Protein AF-L5P0F3-F1 (afdb_monomer_lite)

Sequence (106 aa):
TLGLENGAGSAIRDLLGDRLAAEAVVEGAATTNFLTTDEGRAAIRAAVDRLVDAGCDVVAPSCTGISSSGAIPDARADAPIPIVDPVVAMGAVATTAVAPPRPPRQ

pLDDT: mean 88.89, std 9.43, range [48.69, 97.69]

Secondary structure (DSSP, 8-state):
--S-TTSS-HHHHHHHGGG-------TT-SSGGGGGSHHHHHHHHHHHHHHHHTT-S-B--S-HHHHHTTHHHHHHHH-SS-B--HHHHHHHHHHHHHPPPPPPP-

Structure (mmCIF, N/CA/C/O backbone):
data_AF-L5P0F3-F1
#
_entry.id   AF-L5P0F3-F1
#
loop_
_atom_site.group_PDB
_atom_site.id
_atom_site.type_symbol
_atom_site.label_atom_id
_atom_site.label_alt_id
_atom_site.label_comp_id
_atom_site.label_asym_id
_atom_site.label_entity_id
_atom_site.label_seq_id
_atom_site.pdbx_PDB_ins_code
_atom_site.Cartn_x
_atom_site.Cartn_y
_atom_site.Cartn_z
_atom_site.occupancy
_atom_site.B_iso_or_equiv
_atom_site.auth_seq_id
_atom_site.auth_comp_id
_atom_site.auth_asym_id
_atom_site.auth_atom_id
_atom_site.pdbx_PDB_model_num
ATOM 1 N N . THR A 1 1 ? -3.545 13.595 -13.677 1.00 48.69 1 THR A N 1
ATOM 2 C CA . THR A 1 1 ? -3.757 12.575 -12.632 1.00 48.69 1 THR A CA 1
ATOM 3 C C . THR A 1 1 ? -2.909 11.364 -12.961 1.00 48.69 1 THR A C 1
ATOM 5 O O . THR A 1 1 ? -2.574 11.195 -14.128 1.00 48.69 1 THR A O 1
ATOM 8 N N . LEU A 1 2 ? -2.497 10.571 -11.969 1.00 57.16 2 LEU A N 1
ATOM 9 C CA . LEU A 1 2 ? -1.568 9.442 -12.155 1.00 57.16 2 LEU A CA 1
ATOM 10 C C . LEU A 1 2 ? -2.241 8.144 -12.656 1.00 57.16 2 LEU A C 1
ATOM 12 O O . LEU A 1 2 ? -1.578 7.113 -12.705 1.00 57.16 2 LEU A O 1
ATOM 16 N N . GLY A 1 3 ? -3.524 8.174 -13.040 1.00 58.75 3 GLY A N 1
ATOM 17 C CA . GLY A 1 3 ? -4.238 7.013 -13.587 1.00 58.75 3 GLY A CA 1
ATOM 18 C C . GLY A 1 3 ? -4.670 5.992 -12.530 1.00 58.75 3 GLY A C 1
ATOM 19 O O . GLY A 1 3 ? -4.909 4.835 -12.859 1.00 58.75 3 GLY A O 1
ATOM 20 N N . LEU A 1 4 ? -4.740 6.411 -11.266 1.00 65.38 4 LEU A N 1
ATOM 21 C CA . LEU A 1 4 ? -5.072 5.587 -10.094 1.00 65.38 4 LEU A CA 1
ATOM 22 C C . LEU A 1 4 ? -6.247 6.161 -9.294 1.00 65.38 4 LEU A C 1
ATOM 24 O O . LEU A 1 4 ? -6.578 5.676 -8.217 1.00 65.38 4 LEU A O 1
ATOM 28 N N . GLU A 1 5 ? -6.900 7.188 -9.832 1.00 69.69 5 GLU A N 1
ATOM 29 C CA . GLU A 1 5 ? -8.110 7.789 -9.271 1.00 69.69 5 GLU A CA 1
ATOM 30 C C . GLU A 1 5 ? -9.289 6.806 -9.175 1.00 69.69 5 GLU A C 1
ATOM 32 O O . GLU A 1 5 ? -10.202 7.028 -8.389 1.00 69.69 5 GLU A O 1
ATOM 37 N N . ASN A 1 6 ? -9.249 5.702 -9.929 1.00 75.50 6 ASN A N 1
ATOM 38 C CA . ASN A 1 6 ? -10.310 4.694 -9.992 1.00 75.50 6 ASN A CA 1
ATOM 39 C C . ASN A 1 6 ? -9.936 3.386 -9.265 1.00 75.50 6 ASN A C 1
ATOM 41 O O . ASN A 1 6 ? -10.442 2.318 -9.610 1.00 75.50 6 ASN A O 1
ATOM 45 N N . GLY A 1 7 ? -9.017 3.438 -8.296 1.00 79.38 7 GLY A N 1
ATOM 46 C CA . GLY A 1 7 ? -8.573 2.265 -7.535 1.00 79.38 7 GLY A CA 1
ATOM 47 C C . GLY A 1 7 ? -7.368 1.554 -8.155 1.00 79.38 7 GLY A C 1
ATOM 48 O O . GLY A 1 7 ? -6.508 2.181 -8.779 1.00 79.38 7 GLY A O 1
ATOM 49 N N . ALA A 1 8 ? -7.256 0.241 -7.950 1.00 79.50 8 ALA A N 1
ATOM 50 C CA . ALA A 1 8 ? -6.107 -0.519 -8.419 1.00 79.50 8 ALA A CA 1
ATOM 51 C C . ALA A 1 8 ? -6.088 -0.623 -9.953 1.00 79.50 8 ALA A C 1
ATOM 53 O O . ALA A 1 8 ? -7.128 -0.731 -10.611 1.00 79.50 8 ALA A O 1
ATOM 54 N N . GLY A 1 9 ? -4.883 -0.619 -10.532 1.00 78.62 9 GLY A N 1
ATOM 55 C CA . GLY A 1 9 ? -4.696 -0.880 -11.960 1.00 78.62 9 GLY A CA 1
ATOM 56 C C . GLY A 1 9 ? -5.127 -2.302 -12.340 1.00 78.62 9 GLY A C 1
ATOM 57 O O . GLY A 1 9 ? -5.114 -3.204 -11.499 1.00 78.62 9 GLY A O 1
ATOM 58 N N . SER A 1 10 ? -5.471 -2.517 -13.615 1.00 83.31 10 SER A N 1
ATOM 59 C CA . SER A 1 10 ? -5.993 -3.805 -14.110 1.00 83.31 10 SER A CA 1
ATOM 60 C C . SER A 1 10 ? -5.098 -4.994 -13.758 1.00 83.31 10 SER A C 1
ATOM 62 O O . SER A 1 10 ? -5.604 -6.003 -13.297 1.00 83.31 10 SER A O 1
ATOM 64 N N . ALA A 1 11 ? -3.773 -4.845 -13.834 1.00 86.38 11 ALA A N 1
ATOM 65 C CA . ALA A 1 11 ? -2.836 -5.914 -13.487 1.00 86.38 11 ALA A CA 1
ATOM 66 C C . ALA A 1 11 ? -2.996 -6.441 -12.046 1.00 86.38 11 ALA A C 1
ATOM 68 O O . ALA A 1 11 ? -2.857 -7.638 -11.817 1.00 86.38 11 ALA A O 1
ATOM 69 N N . ILE A 1 12 ? -3.295 -5.568 -11.074 1.00 88.44 12 ILE A N 1
ATOM 70 C CA . ILE A 1 12 ? -3.523 -5.981 -9.679 1.00 88.44 12 ILE A CA 1
ATOM 71 C C . ILE A 1 12 ? -4.893 -6.646 -9.538 1.00 88.44 12 ILE A C 1
ATOM 73 O O . ILE A 1 12 ? -4.999 -7.676 -8.874 1.00 88.44 12 ILE A O 1
ATOM 77 N N . ARG A 1 13 ? -5.923 -6.087 -10.189 1.00 90.25 13 ARG A N 1
ATOM 78 C CA . ARG A 1 13 ? -7.279 -6.658 -10.199 1.00 90.25 13 ARG A CA 1
ATOM 79 C C . ARG A 1 13 ? -7.279 -8.067 -10.792 1.00 90.25 13 ARG A C 1
ATOM 81 O O . ARG A 1 13 ? -7.798 -8.984 -10.168 1.00 90.25 13 ARG A O 1
ATOM 88 N N . ASP A 1 14 ? -6.631 -8.243 -11.938 1.00 92.38 14 ASP A N 1
ATOM 89 C CA . ASP A 1 14 ? -6.542 -9.521 -12.647 1.00 92.38 14 ASP A CA 1
ATOM 90 C C . ASP A 1 14 ? -5.730 -10.555 -11.853 1.00 92.38 14 ASP A C 1
ATOM 92 O O . ASP A 1 14 ? -6.096 -11.727 -11.804 1.00 92.38 14 ASP A O 1
ATOM 96 N N . LEU A 1 15 ? -4.638 -10.126 -11.205 1.00 92.19 15 LEU A N 1
ATOM 97 C CA . LEU A 1 15 ? -3.790 -11.006 -10.399 1.00 92.19 15 LEU A CA 1
ATOM 98 C C . LEU A 1 15 ? -4.502 -11.511 -9.139 1.00 92.19 15 LEU A C 1
ATOM 100 O O . LEU A 1 15 ? -4.354 -12.678 -8.776 1.00 92.19 15 LEU A O 1
ATOM 104 N N . LEU A 1 16 ? -5.213 -10.627 -8.438 1.00 92.62 16 LEU A N 1
ATOM 105 C CA . LEU A 1 16 ? -5.847 -10.960 -7.164 1.00 92.62 16 LEU A CA 1
ATOM 106 C C . LEU A 1 16 ? -7.228 -11.600 -7.352 1.00 92.62 16 LEU A C 1
ATOM 108 O O . LEU A 1 16 ? -7.602 -12.450 -6.544 1.00 92.62 16 LEU A O 1
ATOM 112 N N . GLY A 1 17 ? -7.969 -11.238 -8.403 1.00 94.31 17 GLY A N 1
ATOM 113 C CA . GLY A 1 17 ? -9.314 -11.752 -8.668 1.00 94.31 17 GLY A CA 1
ATOM 114 C C . GLY A 1 17 ? -10.209 -11.651 -7.431 1.00 94.31 17 GLY A C 1
ATOM 115 O O . GLY A 1 17 ? -10.248 -10.617 -6.766 1.00 94.31 17 GLY A O 1
ATOM 116 N N . ASP A 1 18 ? -10.844 -12.761 -7.057 1.00 94.69 18 ASP A N 1
ATOM 117 C CA . ASP A 1 18 ? -11.726 -12.854 -5.882 1.00 94.69 18 ASP A CA 1
ATOM 118 C C . ASP A 1 18 ? -11.014 -12.606 -4.535 1.00 94.69 18 ASP A C 1
ATOM 120 O O . ASP A 1 18 ? -11.664 -12.491 -3.498 1.00 94.69 18 ASP A O 1
ATOM 124 N N . ARG A 1 19 ? -9.674 -12.541 -4.513 1.00 95.38 19 ARG A N 1
ATOM 125 C CA . ARG A 1 19 ? -8.892 -12.182 -3.317 1.00 95.38 19 ARG A CA 1
ATOM 126 C C . ARG A 1 19 ? -8.758 -10.673 -3.121 1.00 95.38 19 ARG A C 1
ATOM 128 O O . ARG A 1 19 ? -8.294 -10.257 -2.061 1.00 95.38 19 ARG A O 1
ATOM 135 N N . LEU A 1 20 ? -9.135 -9.854 -4.103 1.00 94.81 20 LEU A N 1
ATOM 136 C CA . LEU A 1 20 ? -9.207 -8.406 -3.937 1.00 94.81 20 LEU A CA 1
ATOM 137 C C . LEU A 1 20 ? -10.465 -8.050 -3.134 1.00 94.81 20 LEU A C 1
ATOM 139 O O . LEU A 1 20 ? -11.526 -7.807 -3.699 1.00 94.81 20 LEU A O 1
ATOM 143 N N . ALA A 1 21 ? -10.342 -8.046 -1.806 1.00 94.75 21 ALA A N 1
ATOM 144 C CA . ALA A 1 21 ? -11.474 -7.823 -0.906 1.00 94.75 21 ALA A CA 1
ATOM 145 C C . ALA A 1 21 ? -12.011 -6.380 -0.953 1.00 94.75 21 ALA A C 1
ATOM 147 O O . ALA A 1 21 ? -13.220 -6.168 -0.893 1.00 94.75 21 ALA A O 1
ATOM 148 N N . ALA A 1 22 ? -11.121 -5.392 -1.069 1.00 95.75 22 ALA A N 1
ATOM 149 C CA . ALA A 1 22 ? -11.477 -3.981 -1.144 1.00 95.75 22 ALA A CA 1
ATOM 150 C C . ALA A 1 22 ? -10.383 -3.156 -1.834 1.00 95.75 22 ALA A C 1
ATOM 152 O O . ALA A 1 22 ? -9.238 -3.590 -1.975 1.00 95.75 22 ALA A O 1
ATOM 153 N N . GLU A 1 23 ? -10.741 -1.934 -2.226 1.00 94.44 23 GLU A N 1
ATOM 154 C CA . GLU A 1 23 ? -9.840 -0.949 -2.819 1.00 94.44 23 GLU A CA 1
ATOM 155 C C . GLU A 1 23 ? -10.010 0.400 -2.119 1.00 94.44 23 GLU A C 1
ATOM 157 O O . GLU A 1 23 ? -11.115 0.782 -1.737 1.00 94.44 23 GLU A O 1
ATOM 162 N N . ALA A 1 24 ? -8.914 1.145 -1.986 1.00 93.75 24 ALA A N 1
ATOM 163 C CA . ALA A 1 24 ? -8.923 2.506 -1.472 1.00 93.75 24 ALA A CA 1
ATOM 164 C C . ALA A 1 24 ? -7.961 3.369 -2.289 1.00 93.75 24 ALA A C 1
ATOM 166 O O . ALA A 1 24 ? -6.899 2.907 -2.716 1.00 93.75 24 ALA A O 1
ATOM 167 N N . VAL A 1 25 ? -8.332 4.632 -2.485 1.00 92.12 25 VAL A N 1
ATOM 168 C CA . VAL A 1 25 ? -7.486 5.647 -3.117 1.00 92.12 25 VAL A CA 1
ATOM 169 C C . VAL A 1 25 ? -6.996 6.642 -2.070 1.00 92.12 25 VAL A C 1
ATOM 171 O O . VAL A 1 25 ? -7.649 6.880 -1.052 1.00 92.12 25 VAL A O 1
ATOM 174 N N . VAL A 1 26 ? -5.817 7.218 -2.309 1.00 91.62 26 VAL A N 1
ATOM 175 C CA . VAL A 1 26 ? -5.295 8.305 -1.475 1.00 91.62 26 VAL A CA 1
ATOM 176 C C . VAL A 1 26 ? -5.960 9.599 -1.924 1.00 91.62 26 VAL A C 1
ATOM 178 O O . VAL A 1 26 ? -5.617 10.163 -2.964 1.00 91.62 26 VAL A O 1
ATOM 181 N N . GLU A 1 27 ? -6.927 10.057 -1.139 1.00 91.19 27 GLU A N 1
ATOM 182 C CA . GLU A 1 27 ? -7.655 11.293 -1.414 1.00 91.19 27 GLU A CA 1
ATOM 183 C C . GLU A 1 27 ? -6.707 12.501 -1.463 1.00 91.19 27 GLU A C 1
ATOM 185 O O . GLU A 1 27 ? -5.776 12.611 -0.666 1.00 91.19 27 GLU A O 1
ATOM 190 N N . GLY A 1 28 ? -6.923 13.404 -2.423 1.00 88.44 28 GLY A N 1
ATOM 191 C CA . GLY A 1 28 ? -6.089 14.600 -2.617 1.00 88.44 28 GLY A CA 1
ATOM 192 C C . GLY A 1 28 ? -4.772 14.374 -3.376 1.00 88.44 28 GLY A C 1
ATOM 193 O O . GLY A 1 28 ? -4.116 15.343 -3.766 1.00 88.44 28 GLY A O 1
ATOM 194 N N . ALA A 1 29 ? -4.397 13.125 -3.682 1.00 87.06 29 ALA A N 1
ATOM 195 C CA . ALA A 1 29 ? -3.146 12.798 -4.370 1.00 87.06 29 ALA A CA 1
ATOM 196 C C . ALA A 1 29 ? -3.177 13.073 -5.889 1.00 87.06 29 ALA A C 1
ATOM 198 O O . ALA A 1 29 ? -3.115 12.165 -6.718 1.00 87.06 29 ALA A O 1
ATOM 199 N N . ALA A 1 30 ? -3.211 14.351 -6.279 1.00 83.12 30 ALA A N 1
ATOM 200 C CA . ALA A 1 30 ? -3.109 14.758 -7.685 1.00 83.12 30 ALA A CA 1
ATOM 201 C C . ALA A 1 30 ? -1.694 14.561 -8.273 1.00 83.12 30 ALA A C 1
ATOM 203 O O . ALA A 1 30 ? -1.540 14.387 -9.486 1.00 83.12 30 ALA A O 1
ATOM 204 N N . THR A 1 31 ? -0.663 14.594 -7.419 1.00 84.25 31 THR A N 1
ATOM 205 C CA . THR A 1 31 ? 0.753 14.417 -7.780 1.00 84.25 31 THR A CA 1
ATOM 206 C C . THR A 1 31 ? 1.472 13.558 -6.742 1.00 84.25 31 THR A C 1
ATOM 208 O O . THR A 1 31 ? 1.080 13.537 -5.578 1.00 84.25 31 THR A O 1
ATOM 211 N N . THR A 1 32 ? 2.573 12.905 -7.122 1.00 84.06 32 THR A N 1
ATOM 212 C CA . THR A 1 32 ? 3.394 12.124 -6.179 1.00 84.06 32 THR A CA 1
ATOM 213 C C . THR A 1 32 ? 3.986 12.992 -5.064 1.00 84.06 32 THR A C 1
ATOM 215 O O . THR A 1 32 ? 4.136 12.519 -3.944 1.00 84.06 32 THR A O 1
ATOM 218 N N . ASN A 1 33 ? 4.265 14.275 -5.329 1.00 89.62 33 ASN A N 1
ATOM 219 C CA . ASN A 1 33 ? 4.806 15.196 -4.324 1.00 89.62 33 ASN A CA 1
ATOM 220 C C . ASN A 1 33 ? 3.851 15.388 -3.140 1.00 89.62 33 ASN A C 1
ATOM 222 O O . ASN A 1 33 ? 4.315 15.537 -2.012 1.00 89.62 33 ASN A O 1
ATOM 226 N N . PHE A 1 34 ? 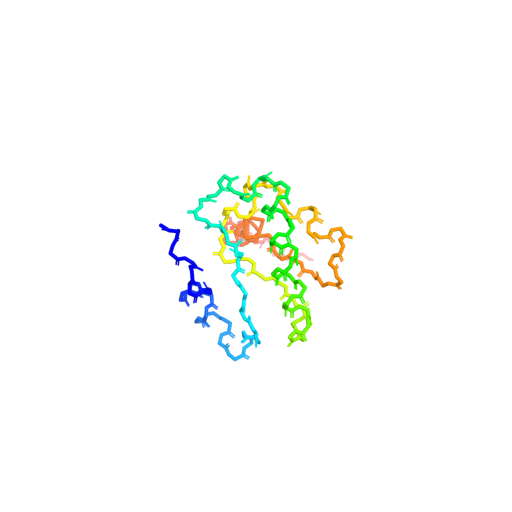2.535 15.330 -3.372 1.00 91.38 34 PHE A N 1
ATOM 227 C CA . PHE A 1 34 ? 1.544 15.379 -2.295 1.00 91.38 34 PHE A CA 1
ATOM 228 C C . PHE A 1 34 ? 1.787 14.279 -1.257 1.00 91.38 34 PHE A C 1
ATOM 230 O O . PHE A 1 34 ? 1.725 14.539 -0.067 1.00 91.38 34 PHE A O 1
ATOM 237 N N . LEU A 1 35 ? 2.184 13.077 -1.685 1.00 90.94 35 LEU A N 1
ATOM 238 C CA . LEU A 1 35 ? 2.430 11.936 -0.795 1.00 90.94 35 LEU A CA 1
ATO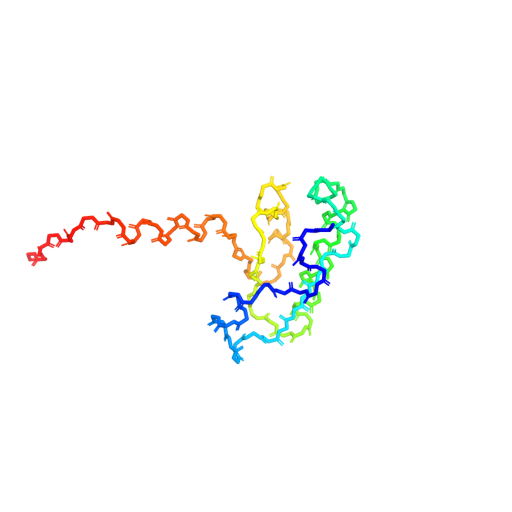M 239 C C . LEU A 1 35 ? 3.594 12.149 0.187 1.00 90.94 35 LEU A C 1
ATOM 241 O O . LEU A 1 35 ? 3.775 11.343 1.096 1.00 90.94 35 LEU A O 1
ATOM 245 N N . THR A 1 36 ? 4.409 13.188 -0.016 1.00 92.31 36 THR A N 1
ATOM 246 C CA . THR A 1 36 ? 5.540 13.521 0.864 1.00 92.31 36 THR A CA 1
ATOM 247 C C . THR A 1 36 ? 5.164 14.497 1.980 1.00 92.31 36 THR A C 1
ATOM 249 O O . THR A 1 36 ? 5.909 14.601 2.958 1.00 92.31 36 THR A O 1
ATOM 252 N N . THR A 1 37 ? 4.021 15.184 1.853 1.00 93.56 37 THR A N 1
ATOM 253 C CA . THR A 1 37 ? 3.514 16.147 2.841 1.00 93.56 37 THR A CA 1
ATOM 254 C C . THR A 1 37 ? 2.852 15.431 4.017 1.00 93.56 37 THR A C 1
ATOM 256 O O . THR A 1 37 ? 2.438 14.277 3.897 1.00 93.56 37 THR A O 1
ATOM 259 N N . ASP A 1 38 ? 2.699 16.122 5.146 1.00 93.31 38 ASP A N 1
ATOM 260 C CA . ASP A 1 38 ? 1.990 15.578 6.314 1.00 93.31 38 ASP A CA 1
ATOM 261 C C . ASP A 1 38 ? 0.527 15.240 5.988 1.00 93.31 38 ASP A C 1
ATOM 263 O O . ASP A 1 38 ? 0.017 14.198 6.398 1.00 93.31 38 ASP A O 1
ATOM 267 N N . GLU A 1 39 ? -0.128 16.080 5.181 1.00 94.62 39 GLU A N 1
ATOM 268 C CA . GLU A 1 39 ? -1.485 15.836 4.682 1.00 94.62 39 GLU A CA 1
ATOM 269 C C . GLU A 1 39 ? -1.545 14.568 3.819 1.00 94.62 39 GLU A C 1
ATOM 271 O O . GLU A 1 39 ? -2.426 13.731 4.007 1.00 94.62 39 GLU A O 1
ATOM 276 N N . GLY A 1 40 ? -0.572 14.374 2.925 1.00 93.44 40 GLY A N 1
ATOM 277 C CA . GLY A 1 40 ? -0.485 13.170 2.106 1.00 93.44 40 GLY A CA 1
ATOM 278 C C . GLY A 1 40 ? -0.223 11.912 2.926 1.00 93.44 40 GLY A C 1
ATOM 279 O O . GLY A 1 40 ? -0.845 10.882 2.675 1.00 93.44 40 GLY A O 1
ATOM 280 N N . ARG A 1 41 ? 0.637 11.985 3.948 1.00 92.38 41 ARG A N 1
ATOM 281 C CA . ARG A 1 41 ? 0.877 10.865 4.876 1.00 92.38 41 ARG A CA 1
ATOM 282 C C . ARG A 1 41 ? -0.381 10.510 5.665 1.00 92.38 41 ARG A C 1
ATOM 284 O O . ARG A 1 41 ? -0.718 9.331 5.766 1.00 92.38 41 ARG A O 1
ATOM 291 N N . ALA A 1 42 ? -1.115 11.510 6.151 1.00 93.44 42 ALA A N 1
ATOM 292 C CA . ALA A 1 42 ? -2.398 11.302 6.816 1.00 93.44 42 ALA A CA 1
ATOM 293 C C . ALA A 1 42 ? -3.446 10.696 5.865 1.00 93.44 42 ALA A C 1
ATOM 295 O O . ALA A 1 42 ? -4.175 9.784 6.252 1.00 93.44 42 ALA A O 1
ATOM 296 N N . ALA A 1 43 ? -3.490 11.134 4.603 1.00 94.75 43 ALA A N 1
ATOM 297 C CA . ALA A 1 43 ? -4.384 10.573 3.593 1.00 94.75 43 ALA A CA 1
ATOM 298 C C . ALA A 1 43 ? -4.043 9.110 3.252 1.00 94.75 43 ALA A C 1
ATOM 300 O O . ALA A 1 43 ? -4.949 8.289 3.097 1.00 94.75 43 ALA A O 1
ATOM 301 N N . ILE A 1 44 ? -2.751 8.762 3.182 1.00 94.31 44 ILE A N 1
ATOM 302 C CA . ILE A 1 44 ? -2.287 7.374 3.024 1.00 94.31 44 ILE A CA 1
ATOM 303 C C . ILE A 1 44 ? -2.740 6.534 4.216 1.00 94.31 44 ILE A C 1
ATOM 305 O O . ILE A 1 44 ? -3.302 5.457 4.021 1.00 94.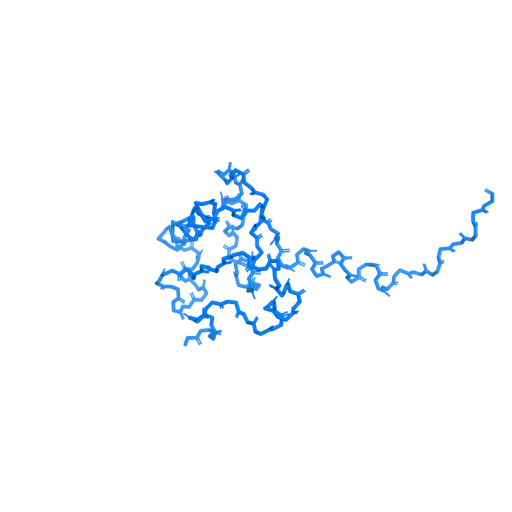31 44 ILE A O 1
ATOM 309 N N . ARG A 1 45 ? -2.548 7.035 5.441 1.00 93.75 45 ARG A N 1
ATOM 310 C CA . ARG A 1 45 ? -3.006 6.355 6.655 1.00 93.75 45 ARG A CA 1
ATOM 311 C C . ARG A 1 45 ? -4.514 6.115 6.630 1.00 93.75 45 ARG A C 1
ATOM 313 O O . ARG A 1 45 ? -4.943 4.982 6.800 1.00 93.75 45 ARG A O 1
ATOM 320 N N . ALA A 1 46 ? -5.304 7.135 6.309 1.00 95.25 46 ALA A N 1
ATOM 321 C CA . ALA A 1 46 ? -6.751 6.998 6.198 1.00 95.25 46 ALA A CA 1
ATOM 322 C C . ALA A 1 46 ? -7.165 5.973 5.125 1.00 95.25 46 ALA A C 1
ATOM 324 O O . ALA A 1 46 ? -8.158 5.271 5.289 1.00 95.25 46 ALA A O 1
ATOM 325 N N . ALA A 1 47 ? -6.424 5.860 4.017 1.00 95.25 47 ALA A N 1
ATOM 326 C CA . ALA A 1 47 ? -6.670 4.823 3.014 1.00 95.25 47 ALA A CA 1
ATOM 327 C C . ALA A 1 47 ? -6.354 3.413 3.543 1.00 95.25 47 ALA A C 1
ATOM 329 O O . ALA A 1 47 ? -7.117 2.489 3.276 1.00 95.25 47 ALA A O 1
ATOM 330 N N . VAL A 1 48 ? -5.277 3.251 4.319 1.00 95.75 48 VAL A N 1
ATOM 331 C CA . VAL A 1 48 ? -4.947 1.985 4.996 1.00 95.75 48 VAL A CA 1
ATOM 332 C C . VAL A 1 48 ? -6.027 1.609 6.009 1.00 95.75 48 VAL A C 1
ATOM 334 O O . VAL A 1 48 ? -6.500 0.477 5.977 1.00 95.75 48 VAL A O 1
ATOM 337 N N . ASP A 1 49 ? -6.466 2.550 6.845 1.00 95.69 49 ASP A N 1
ATOM 338 C CA . ASP A 1 49 ? -7.501 2.304 7.855 1.00 95.69 49 ASP A CA 1
ATOM 339 C C . ASP A 1 49 ? -8.818 1.846 7.200 1.00 95.69 49 ASP A C 1
ATOM 341 O O . ASP A 1 49 ? -9.414 0.868 7.637 1.00 95.69 49 ASP A O 1
ATOM 345 N N . ARG A 1 50 ? -9.214 2.442 6.064 1.00 97.00 50 ARG A N 1
ATOM 346 C CA . ARG A 1 50 ? -10.386 1.979 5.291 1.00 97.00 50 ARG A CA 1
ATOM 347 C C . ARG A 1 50 ? -10.262 0.532 4.811 1.00 97.00 50 ARG A C 1
ATOM 349 O O . ARG A 1 50 ? -11.265 -0.172 4.756 1.00 97.00 50 ARG A O 1
ATOM 356 N N . LEU A 1 51 ? -9.061 0.090 4.433 1.00 96.94 51 LEU A N 1
ATOM 357 C CA . LEU A 1 51 ? -8.828 -1.296 4.013 1.00 96.94 51 LEU A CA 1
ATOM 358 C C . LEU A 1 51 ? -8.870 -2.255 5.207 1.00 96.94 51 LEU A C 1
ATOM 360 O O . LEU A 1 51 ? -9.420 -3.346 5.083 1.00 96.94 51 LEU A O 1
ATOM 364 N N . VAL A 1 52 ? -8.338 -1.840 6.359 1.00 96.62 52 VAL A N 1
ATOM 365 C CA . VAL A 1 52 ? -8.455 -2.591 7.619 1.00 96.62 52 VAL A CA 1
ATOM 366 C C . VAL A 1 52 ? -9.927 -2.752 8.003 1.00 96.62 52 VAL A C 1
ATOM 368 O O . VAL A 1 52 ? -10.377 -3.871 8.239 1.00 96.62 52 VAL A O 1
ATOM 371 N N . ASP A 1 53 ? -10.691 -1.658 7.999 1.00 97.19 53 ASP A N 1
ATOM 372 C CA . ASP A 1 53 ? -12.116 -1.650 8.349 1.00 97.19 53 ASP A CA 1
ATOM 373 C C . ASP A 1 53 ? -12.964 -2.485 7.376 1.00 97.19 53 ASP A C 1
ATOM 375 O O . ASP A 1 53 ? -13.979 -3.064 7.765 1.00 97.19 53 ASP A O 1
ATOM 379 N N . ALA A 1 54 ? -12.533 -2.594 6.116 1.00 97.25 54 ALA A N 1
ATOM 380 C CA . ALA A 1 54 ? -13.145 -3.467 5.115 1.00 97.25 54 ALA A CA 1
ATOM 381 C C . ALA A 1 54 ? -12.811 -4.962 5.306 1.00 97.25 54 ALA A C 1
ATOM 383 O O . ALA A 1 54 ? -13.322 -5.801 4.564 1.00 97.25 54 ALA A O 1
ATOM 384 N N . GLY A 1 55 ? -11.975 -5.308 6.291 1.00 96.81 55 GLY A N 1
ATOM 385 C CA . GLY A 1 55 ? -11.600 -6.685 6.607 1.00 96.81 55 GLY A CA 1
ATOM 386 C C . GLY A 1 55 ? -10.445 -7.234 5.769 1.00 96.81 55 GLY A C 1
ATOM 387 O O . GLY A 1 55 ? -10.314 -8.450 5.653 1.00 96.81 55 GLY A O 1
ATOM 388 N N . CYS A 1 56 ? -9.616 -6.377 5.164 1.00 97.62 56 CYS A N 1
ATOM 389 C CA . CYS A 1 56 ? -8.415 -6.833 4.466 1.00 97.62 56 CYS A CA 1
ATOM 390 C C . CYS A 1 56 ? -7.349 -7.318 5.456 1.00 97.62 56 CYS A C 1
ATOM 392 O O . CYS A 1 56 ? -7.024 -6.633 6.422 1.00 97.62 56 CYS A O 1
ATOM 394 N N . ASP A 1 57 ? -6.709 -8.445 5.142 1.00 97.69 57 ASP A N 1
ATOM 395 C CA . ASP A 1 57 ? -5.589 -8.975 5.932 1.00 97.69 57 ASP A CA 1
ATOM 396 C C . ASP A 1 57 ? -4.224 -8.393 5.516 1.00 97.69 57 ASP A C 1
ATOM 398 O O . ASP A 1 57 ? -3.231 -8.543 6.226 1.00 97.69 57 ASP A O 1
ATOM 402 N N . VAL A 1 58 ? -4.143 -7.774 4.332 1.00 96.94 58 VAL A N 1
ATOM 403 C CA . VAL A 1 58 ? -2.910 -7.241 3.729 1.00 96.94 58 VAL A CA 1
ATOM 404 C C . VAL A 1 58 ? -3.242 -6.009 2.888 1.00 96.94 58 VAL A C 1
ATOM 406 O O . VAL A 1 58 ? -4.228 -6.008 2.152 1.00 96.94 58 VAL A O 1
ATOM 409 N N . VAL A 1 59 ? -2.380 -4.989 2.922 1.00 96.31 59 VAL A N 1
ATOM 410 C CA . VAL A 1 59 ? -2.427 -3.860 1.977 1.00 96.31 59 VAL A CA 1
ATOM 411 C C . VAL A 1 59 ? -1.343 -4.014 0.915 1.00 96.31 59 VAL A C 1
ATOM 413 O O . VAL A 1 59 ? -0.161 -4.160 1.231 1.00 96.31 59 VAL A O 1
ATOM 416 N N . ALA A 1 60 ? -1.735 -3.920 -0.355 1.00 94.44 60 ALA A N 1
ATOM 417 C CA . ALA A 1 60 ? -0.831 -3.915 -1.501 1.00 94.44 60 ALA A CA 1
ATOM 418 C C . ALA A 1 60 ? -0.997 -2.607 -2.302 1.00 94.44 60 ALA A C 1
ATOM 420 O O . ALA A 1 60 ? -1.884 -2.515 -3.152 1.00 94.44 60 ALA A O 1
ATOM 421 N N . PRO A 1 61 ? -0.165 -1.578 -2.050 1.0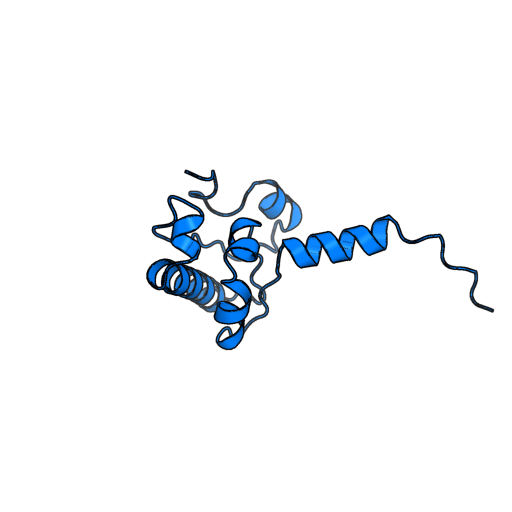0 92.44 61 PRO A N 1
ATOM 422 C CA . PRO A 1 61 ? -0.115 -0.370 -2.861 1.00 92.44 61 PRO A CA 1
ATOM 423 C C . PRO A 1 61 ? 0.115 -0.699 -4.341 1.00 92.44 61 PRO A C 1
ATOM 425 O O . PRO A 1 61 ? 1.087 -1.361 -4.703 1.00 92.44 61 PRO A O 1
ATOM 428 N N . SER A 1 62 ? -0.752 -0.187 -5.212 1.00 89.56 62 SER A N 1
ATOM 429 C CA . SER A 1 62 ? -0.698 -0.413 -6.664 1.00 89.56 62 SER A CA 1
ATOM 430 C C . SER A 1 62 ? 0.292 0.505 -7.400 1.00 89.56 62 SER A C 1
ATOM 432 O O . SER A 1 62 ? 0.434 0.410 -8.617 1.00 89.56 62 SER A O 1
ATOM 434 N N . CYS A 1 63 ? 0.985 1.395 -6.680 1.00 88.19 63 CYS A N 1
ATOM 435 C CA . CYS A 1 63 ? 1.873 2.412 -7.236 1.00 88.19 63 CYS A CA 1
ATOM 436 C C . CYS A 1 63 ? 3.218 2.447 -6.518 1.00 88.19 63 CYS A C 1
ATOM 438 O O . CYS A 1 63 ? 3.278 2.587 -5.296 1.00 88.19 63 CYS A O 1
ATOM 440 N N . THR A 1 64 ? 4.307 2.443 -7.287 1.00 91.50 64 THR A N 1
ATOM 441 C CA . THR A 1 64 ? 5.671 2.634 -6.766 1.00 91.50 64 THR A CA 1
ATOM 442 C C . THR A 1 64 ? 5.906 4.037 -6.205 1.00 91.50 64 THR A C 1
ATOM 444 O O . THR A 1 64 ? 6.823 4.225 -5.408 1.00 91.50 64 THR A O 1
ATOM 447 N N . GLY A 1 65 ? 5.046 5.004 -6.551 1.00 90.19 65 GLY A N 1
ATOM 448 C CA . GLY A 1 65 ? 5.052 6.358 -5.996 1.00 90.19 65 GLY A CA 1
ATOM 449 C C . GLY A 1 65 ? 4.963 6.382 -4.468 1.00 90.19 65 GLY A C 1
ATOM 450 O O . GLY A 1 65 ? 5.648 7.187 -3.839 1.00 90.19 65 GLY A O 1
ATOM 451 N N . ILE A 1 66 ? 4.197 5.455 -3.876 1.00 91.00 66 ILE A N 1
ATOM 452 C CA . ILE A 1 66 ? 4.061 5.311 -2.417 1.00 91.00 66 ILE A CA 1
ATOM 453 C C . ILE A 1 66 ? 5.374 4.807 -1.789 1.00 91.00 66 ILE A C 1
ATOM 455 O O . ILE A 1 66 ? 5.752 5.269 -0.715 1.00 91.00 66 ILE A O 1
ATOM 459 N N . SER A 1 67 ? 6.117 3.918 -2.460 1.00 92.62 67 SER A N 1
ATOM 460 C CA . SER A 1 67 ? 7.456 3.514 -2.000 1.00 92.62 67 SER A CA 1
ATOM 461 C C . SER A 1 67 ? 8.433 4.688 -2.054 1.00 92.62 67 SER A C 1
ATOM 463 O O . SER A 1 67 ? 9.120 4.978 -1.079 1.00 92.62 67 SER A O 1
ATOM 465 N N . SER A 1 68 ? 8.479 5.400 -3.186 1.00 90.06 68 SER A N 1
ATOM 466 C CA . SER A 1 68 ? 9.426 6.504 -3.390 1.00 90.06 68 SER A CA 1
ATOM 467 C C . SER A 1 68 ? 9.140 7.742 -2.539 1.00 90.06 68 SER A C 1
ATOM 469 O O . SER A 1 68 ? 10.052 8.533 -2.317 1.00 90.06 68 SER A O 1
ATOM 471 N N . SER A 1 69 ? 7.907 7.924 -2.050 1.00 90.75 69 SER A N 1
ATOM 472 C CA . SER A 1 69 ? 7.575 9.035 -1.149 1.00 90.75 69 SER A CA 1
ATOM 473 C C . SER A 1 69 ? 8.113 8.838 0.270 1.00 90.75 69 SER A C 1
ATOM 475 O O . SER A 1 69 ? 8.110 9.785 1.052 1.00 90.75 69 SER A O 1
ATOM 477 N N . GLY A 1 70 ? 8.558 7.623 0.615 1.00 88.38 70 GLY A N 1
ATOM 478 C CA . GLY A 1 70 ? 9.005 7.281 1.964 1.00 88.38 70 GLY A CA 1
ATOM 479 C C . GLY A 1 70 ? 7.866 7.123 2.974 1.00 88.38 70 GLY A C 1
ATOM 480 O O . GLY A 1 70 ? 8.137 7.032 4.164 1.00 88.38 70 GLY A O 1
ATOM 481 N N . ALA A 1 71 ? 6.606 7.063 2.529 1.00 88.38 71 ALA A N 1
ATOM 482 C CA . ALA A 1 71 ? 5.448 6.981 3.422 1.00 88.38 71 ALA A CA 1
ATOM 483 C C . ALA A 1 71 ? 5.169 5.563 3.962 1.00 88.38 71 ALA A C 1
ATOM 485 O O . ALA A 1 71 ? 4.436 5.410 4.935 1.00 88.38 71 ALA A O 1
ATOM 486 N N . ILE A 1 72 ? 5.730 4.513 3.346 1.00 90.12 72 ILE A N 1
ATOM 487 C CA . ILE A 1 72 ? 5.480 3.118 3.757 1.00 90.12 72 ILE A CA 1
ATOM 488 C C . ILE A 1 72 ? 5.992 2.813 5.175 1.00 90.12 72 ILE A C 1
ATOM 490 O O . ILE A 1 72 ? 5.231 2.212 5.933 1.00 90.12 72 ILE A O 1
ATOM 494 N N . PRO A 1 73 ? 7.230 3.178 5.568 1.00 89.12 73 PRO A N 1
ATOM 495 C CA . PRO A 1 73 ? 7.697 2.990 6.942 1.00 89.12 73 PRO A CA 1
ATOM 496 C C . PRO A 1 73 ? 6.777 3.636 7.982 1.00 89.12 73 PRO A C 1
ATOM 498 O O . PRO A 1 73 ? 6.419 2.972 8.952 1.00 89.12 73 PRO A O 1
ATOM 501 N N . ASP A 1 74 ? 6.341 4.875 7.736 1.00 87.38 74 ASP A N 1
ATOM 502 C CA . ASP A 1 74 ? 5.441 5.613 8.628 1.00 87.38 74 ASP A CA 1
ATOM 503 C C . ASP A 1 74 ? 4.078 4.914 8.731 1.00 87.38 74 ASP A C 1
ATOM 505 O O . ASP A 1 74 ? 3.596 4.635 9.825 1.00 87.38 74 ASP A O 1
ATOM 509 N N . ALA A 1 75 ? 3.481 4.546 7.592 1.00 88.50 75 ALA A N 1
ATOM 510 C CA . ALA A 1 75 ? 2.195 3.854 7.565 1.00 88.50 75 ALA A CA 1
ATOM 511 C C . ALA A 1 75 ? 2.249 2.477 8.249 1.00 88.50 75 ALA A C 1
ATOM 513 O O . ALA A 1 75 ? 1.283 2.064 8.884 1.00 88.50 75 ALA A O 1
ATOM 514 N N . ARG A 1 76 ? 3.377 1.762 8.144 1.00 89.50 76 ARG A N 1
ATOM 515 C CA . ARG A 1 76 ? 3.573 0.451 8.781 1.00 89.50 76 ARG A CA 1
ATOM 516 C C . ARG A 1 76 ? 3.693 0.521 10.298 1.00 89.50 76 ARG A C 1
ATOM 518 O O . ARG A 1 76 ? 3.341 -0.460 10.941 1.00 89.50 76 ARG A O 1
ATOM 525 N N . ALA A 1 77 ? 4.217 1.613 10.855 1.00 88.19 77 ALA A N 1
ATOM 526 C CA . ALA A 1 77 ? 4.429 1.733 12.298 1.00 88.19 77 ALA A CA 1
ATOM 527 C C . ALA A 1 77 ? 3.119 1.592 13.091 1.00 88.19 77 ALA A C 1
ATOM 529 O O . ALA A 1 77 ? 3.119 1.042 14.190 1.00 88.19 77 ALA A O 1
ATOM 530 N N . ASP A 1 78 ? 2.012 2.020 12.485 1.00 84.31 78 ASP A N 1
ATOM 531 C CA . ASP A 1 78 ? 0.713 2.099 13.141 1.00 84.31 78 ASP A CA 1
ATOM 532 C C . ASP A 1 78 ? -0.360 1.185 12.524 1.00 84.31 78 ASP A C 1
ATOM 534 O O . ASP A 1 78 ? -1.484 1.130 13.028 1.00 84.31 78 ASP A O 1
ATOM 538 N N . ALA A 1 79 ? -0.059 0.500 11.417 1.00 91.56 79 ALA A N 1
ATOM 539 C CA . ALA A 1 79 ? -1.016 -0.378 10.753 1.00 91.56 79 ALA A CA 1
ATOM 540 C C . ALA A 1 79 ? -1.078 -1.752 11.450 1.00 91.56 79 ALA A C 1
ATOM 542 O O . ALA A 1 79 ? -0.039 -2.385 11.652 1.00 91.56 79 ALA A O 1
ATOM 543 N N . PRO A 1 80 ? -2.280 -2.278 11.757 1.00 95.44 80 PRO A N 1
ATOM 544 C CA . PRO A 1 80 ? -2.431 -3.596 12.378 1.00 95.44 80 PRO A CA 1
ATOM 545 C C . PRO A 1 80 ? -2.202 -4.761 11.400 1.00 95.44 80 PRO A C 1
ATOM 547 O O . PRO A 1 80 ? -2.153 -5.914 11.824 1.00 95.44 80 PRO A O 1
ATOM 550 N N . ILE A 1 81 ? -2.071 -4.472 10.101 1.00 96.94 81 ILE A N 1
ATOM 551 C CA . ILE A 1 81 ? -1.893 -5.448 9.021 1.00 96.94 81 ILE A CA 1
ATOM 552 C C . ILE A 1 81 ? -0.646 -5.124 8.185 1.00 96.94 81 ILE A C 1
ATOM 554 O O . ILE A 1 81 ? -0.252 -3.959 8.077 1.00 96.94 81 ILE A O 1
ATOM 558 N N . PRO A 1 82 ? -0.001 -6.129 7.567 1.00 96.56 82 PRO A N 1
ATOM 559 C CA . PRO A 1 82 ? 1.167 -5.908 6.726 1.00 96.56 82 PRO A CA 1
ATOM 560 C C . PRO A 1 82 ? 0.847 -5.052 5.493 1.00 96.56 82 PRO A C 1
ATOM 562 O O . PRO A 1 82 ? -0.141 -5.268 4.791 1.00 96.56 82 PRO A O 1
ATOM 565 N N . ILE A 1 83 ? 1.762 -4.132 5.178 1.00 96.56 83 ILE A N 1
ATOM 566 C CA . ILE A 1 83 ? 1.755 -3.342 3.940 1.00 96.56 83 ILE A CA 1
ATOM 567 C C . ILE A 1 83 ? 2.903 -3.829 3.055 1.00 96.56 83 ILE A C 1
ATOM 569 O O . ILE A 1 83 ? 4.066 -3.718 3.448 1.00 96.56 83 ILE A O 1
ATOM 573 N N . VAL A 1 84 ? 2.615 -4.357 1.867 1.00 95.69 84 VAL A N 1
ATOM 574 C CA . VAL A 1 84 ? 3.631 -4.838 0.916 1.00 95.69 84 VAL A CA 1
ATOM 575 C C . VAL A 1 84 ? 4.233 -3.650 0.173 1.00 95.69 84 VAL A C 1
ATOM 577 O O . VAL A 1 84 ? 3.526 -2.941 -0.523 1.00 95.69 84 VAL A O 1
ATOM 580 N N . ASP A 1 85 ? 5.539 -3.417 0.282 1.00 95.44 85 ASP A N 1
ATOM 581 C CA . ASP A 1 85 ? 6.186 -2.381 -0.532 1.00 95.44 85 ASP A CA 1
ATOM 582 C C . ASP A 1 85 ? 6.336 -2.892 -1.979 1.00 95.44 85 ASP A C 1
ATOM 584 O O . ASP A 1 85 ? 7.026 -3.900 -2.174 1.00 95.44 85 ASP A O 1
ATOM 588 N N . PRO A 1 86 ? 5.728 -2.242 -2.994 1.00 93.56 86 PRO A N 1
ATOM 589 C CA . PRO A 1 86 ? 5.775 -2.733 -4.370 1.00 93.56 86 PRO A CA 1
ATOM 590 C C . PRO A 1 86 ? 7.195 -2.762 -4.953 1.00 93.56 86 PRO A C 1
ATOM 592 O O . PRO A 1 86 ? 7.515 -3.670 -5.719 1.00 93.56 86 PRO A O 1
ATOM 595 N N . VAL A 1 87 ? 8.080 -1.831 -4.577 1.00 95.88 87 VAL A N 1
ATOM 596 C CA . VAL A 1 87 ? 9.477 -1.814 -5.048 1.00 95.88 87 VAL A CA 1
ATOM 597 C C . VAL A 1 87 ? 10.259 -2.978 -4.447 1.00 95.88 87 VAL A C 1
ATOM 599 O O . VAL A 1 87 ? 10.959 -3.692 -5.168 1.00 95.88 87 VAL A O 1
ATOM 602 N N . VAL A 1 88 ? 10.099 -3.224 -3.145 1.00 95.94 88 VAL A N 1
ATOM 603 C CA . VAL A 1 88 ? 10.752 -4.360 -2.474 1.00 95.94 88 VAL A CA 1
ATOM 604 C C . VAL A 1 88 ? 10.210 -5.691 -2.998 1.00 95.94 88 VAL A C 1
ATOM 606 O O . VAL A 1 88 ? 10.992 -6.606 -3.252 1.00 95.94 88 VAL A O 1
ATOM 609 N N . ALA A 1 89 ? 8.897 -5.799 -3.216 1.00 95.19 89 ALA A N 1
ATOM 610 C CA . ALA A 1 89 ? 8.269 -6.996 -3.770 1.00 95.19 89 ALA A CA 1
ATOM 611 C C . ALA A 1 89 ? 8.800 -7.321 -5.174 1.00 95.19 89 ALA A C 1
ATOM 613 O O . ALA A 1 89 ? 9.187 -8.461 -5.433 1.00 95.19 89 ALA A O 1
ATOM 614 N N . MET A 1 90 ? 8.902 -6.322 -6.058 1.00 95.06 90 MET A N 1
ATOM 615 C CA . MET A 1 90 ? 9.513 -6.503 -7.379 1.00 95.06 90 MET A CA 1
ATOM 616 C C . MET A 1 90 ? 10.975 -6.945 -7.280 1.00 95.06 90 MET A C 1
ATOM 618 O O . MET A 1 90 ? 11.379 -7.867 -7.987 1.00 95.06 90 MET A O 1
ATOM 622 N N . GLY A 1 91 ? 11.760 -6.338 -6.382 1.00 95.44 91 GLY A N 1
ATOM 623 C CA . GLY A 1 91 ? 13.143 -6.744 -6.129 1.00 95.44 91 GLY A CA 1
ATOM 624 C C . GLY A 1 91 ? 13.249 -8.205 -5.685 1.00 95.44 91 GLY A C 1
ATOM 625 O O . GLY A 1 91 ? 14.040 -8.966 -6.241 1.00 95.44 91 GLY A O 1
ATOM 626 N N . ALA A 1 92 ? 12.402 -8.630 -4.745 1.00 94.75 92 ALA A N 1
ATOM 627 C CA . ALA A 1 92 ? 12.350 -10.015 -4.287 1.00 94.75 92 ALA A CA 1
ATOM 628 C C . ALA A 1 92 ? 12.019 -10.977 -5.440 1.00 94.75 92 ALA A C 1
ATOM 630 O O . ALA A 1 92 ? 12.746 -11.946 -5.657 1.00 94.75 92 ALA A O 1
ATOM 631 N N . VAL A 1 93 ? 10.991 -10.682 -6.241 1.00 93.75 93 VAL A N 1
ATOM 632 C CA . VAL A 1 93 ? 10.631 -11.507 -7.407 1.00 93.75 93 VAL A CA 1
ATOM 633 C C . VAL A 1 93 ? 11.780 -11.571 -8.415 1.00 93.75 93 VAL A C 1
ATOM 635 O O . VAL A 1 93 ? 12.129 -12.664 -8.864 1.00 93.75 93 VAL A O 1
ATOM 638 N N . ALA A 1 94 ? 12.433 -10.444 -8.711 1.00 94.31 94 ALA A N 1
ATOM 639 C CA . ALA A 1 94 ? 13.575 -10.406 -9.619 1.00 94.31 94 ALA A CA 1
ATOM 640 C C . ALA A 1 94 ? 14.694 -11.358 -9.170 1.00 94.31 94 ALA A C 1
ATOM 642 O O . ALA A 1 94 ? 15.190 -12.126 -9.992 1.00 94.31 94 ALA A O 1
ATOM 643 N N . THR A 1 95 ? 15.032 -11.398 -7.872 1.00 91.69 95 THR A N 1
ATOM 644 C CA . THR A 1 95 ? 16.058 -12.330 -7.359 1.00 91.69 95 THR A CA 1
ATOM 645 C C . THR A 1 95 ? 15.699 -13.796 -7.584 1.00 91.69 95 THR A C 1
ATOM 647 O O . THR A 1 95 ? 16.586 -14.599 -7.858 1.00 91.69 95 THR A O 1
ATOM 650 N N . THR A 1 96 ? 14.414 -14.154 -7.523 1.00 89.06 96 THR A N 1
ATOM 651 C CA . THR A 1 96 ? 13.972 -15.532 -7.780 1.00 89.06 96 THR A CA 1
ATOM 652 C C . THR A 1 96 ? 14.009 -15.890 -9.264 1.00 89.06 96 THR A C 1
ATOM 654 O O . THR A 1 96 ? 14.336 -17.023 -9.605 1.00 89.06 96 THR A O 1
ATOM 657 N N . ALA A 1 97 ? 13.720 -14.926 -10.142 1.00 87.50 97 ALA A N 1
ATOM 658 C CA . ALA A 1 97 ? 13.668 -15.134 -11.585 1.00 87.50 97 ALA A CA 1
ATOM 659 C C . ALA A 1 97 ? 15.059 -15.246 -12.228 1.00 87.50 97 ALA A C 1
ATOM 661 O O . ALA A 1 97 ? 15.210 -15.932 -13.236 1.00 87.50 97 ALA A O 1
ATOM 662 N N . VAL A 1 98 ? 16.070 -14.581 -11.654 1.00 88.25 98 VAL A N 1
ATOM 663 C CA . VAL A 1 98 ? 17.445 -14.553 -12.192 1.00 88.25 98 VAL A CA 1
ATOM 664 C C . VAL A 1 98 ? 18.438 -15.390 -11.384 1.00 88.25 98 VAL A C 1
ATOM 666 O O . VAL A 1 98 ? 19.628 -15.404 -11.703 1.00 88.25 98 VAL A O 1
ATOM 669 N N . ALA A 1 99 ? 17.983 -16.083 -10.333 1.00 76.25 99 ALA A N 1
ATOM 670 C CA . ALA A 1 99 ? 18.850 -16.948 -9.544 1.00 76.25 99 ALA A CA 1
ATOM 671 C C . ALA A 1 99 ? 19.445 -18.060 -10.430 1.00 76.25 99 ALA A C 1
ATOM 673 O O . ALA A 1 99 ? 18.695 -18.740 -11.139 1.00 76.25 99 ALA A O 1
ATOM 674 N N . PRO A 1 100 ? 20.772 -18.291 -10.389 1.00 68.94 100 PRO A N 1
ATOM 675 C CA . PRO A 1 100 ? 21.371 -19.405 -11.108 1.00 68.94 100 PRO A CA 1
ATOM 676 C C . PRO A 1 100 ? 20.771 -20.730 -10.612 1.00 68.94 100 PRO A C 1
ATOM 678 O O . PRO A 1 100 ? 20.374 -20.826 -9.443 1.00 68.94 100 PRO A O 1
ATOM 681 N N . PRO A 1 101 ? 20.699 -21.765 -11.472 1.00 70.56 101 PRO A N 1
ATOM 682 C CA . PRO A 1 101 ? 20.172 -23.064 -11.081 1.00 70.56 101 PRO A CA 1
ATOM 683 C C . PRO A 1 101 ? 20.878 -23.550 -9.816 1.00 70.56 101 PRO A C 1
ATOM 685 O O . PRO A 1 101 ? 22.108 -23.565 -9.726 1.00 70.56 101 PRO A O 1
ATOM 688 N N . ARG A 1 102 ? 20.081 -23.909 -8.806 1.00 73.38 102 ARG A N 1
ATOM 689 C CA . ARG A 1 102 ? 20.602 -24.352 -7.514 1.00 73.38 102 ARG A CA 1
ATOM 690 C C . ARG A 1 102 ? 21.409 -25.639 -7.739 1.00 73.38 102 ARG A C 1
ATOM 692 O O . ARG A 1 102 ? 20.874 -26.546 -8.382 1.00 73.38 102 ARG A O 1
ATOM 699 N N . PRO A 1 103 ? 22.649 -25.756 -7.229 1.00 74.00 103 PRO A N 1
ATOM 700 C CA . PRO A 1 103 ? 23.383 -27.010 -7.330 1.00 74.00 103 PRO A CA 1
ATOM 701 C C . PRO A 1 103 ? 22.576 -28.138 -6.664 1.00 74.00 103 PRO A C 1
ATOM 703 O O . PRO A 1 103 ? 21.833 -27.874 -5.706 1.00 74.00 103 PRO A O 1
ATOM 706 N N . PRO A 1 104 ? 22.671 -29.380 -7.173 1.00 72.31 104 PRO A N 1
ATOM 707 C CA . PRO A 1 104 ? 21.971 -30.513 -6.584 1.00 72.31 104 PRO A CA 1
ATOM 708 C C . PRO A 1 104 ? 22.352 -30.640 -5.107 1.00 72.31 104 PRO A C 1
ATOM 710 O O . PRO A 1 104 ? 23.514 -30.461 -4.737 1.00 72.31 104 PRO A O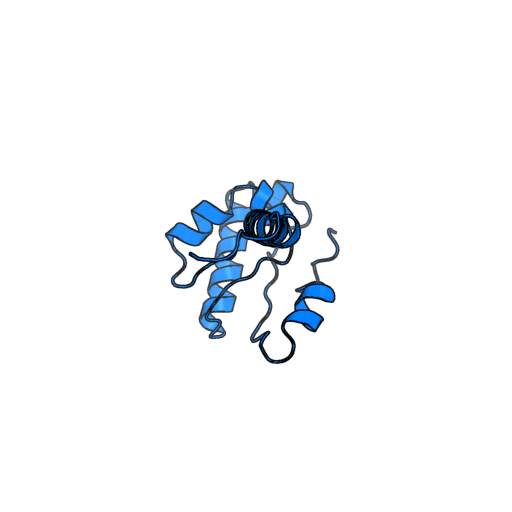 1
ATOM 713 N N . ARG A 1 105 ? 21.357 -30.910 -4.255 1.00 77.75 105 ARG A N 1
ATOM 714 C CA . ARG A 1 105 ? 21.601 -31.184 -2.836 1.00 77.75 105 ARG A CA 1
ATOM 715 C C . ARG A 1 105 ? 22.392 -32.494 -2.742 1.00 77.75 105 ARG A C 1
ATOM 717 O O . ARG A 1 105 ? 21.922 -33.493 -3.283 1.00 77.75 105 ARG A O 1
ATOM 724 N N . GLN A 1 106 ? 23.576 -32.445 -2.128 1.00 67.38 106 GLN A N 1
ATOM 725 C CA . GLN A 1 106 ? 24.322 -33.638 -1.710 1.00 67.38 106 GLN A CA 1
ATOM 726 C C . GLN A 1 106 ? 23.642 -34.283 -0.505 1.00 67.38 106 GLN A C 1
ATOM 728 O O . GLN A 1 106 ? 23.097 -33.517 0.326 1.00 67.38 106 GLN A O 1
#

Radius of gyration: 15.79 Å; chains: 1; bounding box: 38×50×27 Å

Foldseek 3Di:
DPPCPPFADPVVCVVCPVVCQDTFDQPPPPDLVCCLDPSNLVSVLVRLVVCVVSVRQEAEDRDLSNVVSVSQVVSVVPHPHYYDRPVVVVVVVVCVVPPDPDPDDD

=== Feature glossary ===
Key to the feature types in this record:

— What the protein is —

Primary structure: the covalent order of the twenty standard amino acids along the backbone. Two proteins with the same sequence will 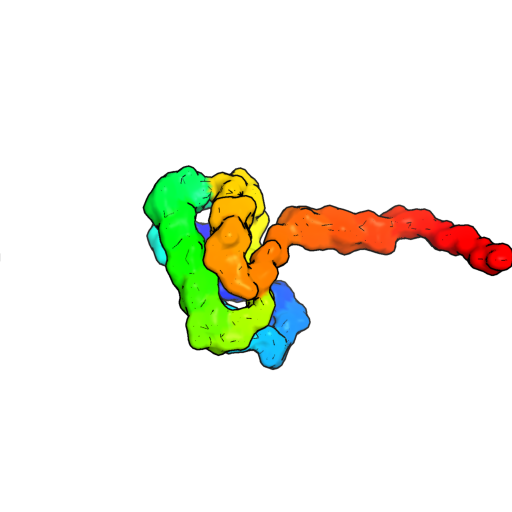(almost always) fold to the same structure; two with 30% identity often share a fold but not the details.

Database cross-references. InterPro integrates a dozen domain/family signature databases into unified entries with residue-range hits. GO terms attach function/process/location labels with evidence codes. CATH codes position the fold in a four-level structural taxonomy. Organism is the NCBI-taxonomy species name.

— Where its atoms are —

The mmCIF block holds the 3D Cartesian coordinates of each backbone atom (N, Cα, C, O) in ångströms. mmCIF is the PDB's canonical archive format — a tagged-loop text representation of the atomic model.

Six rendered views show the 3D structure from the faces of a cube — i.e. along ±x, ±y, ±z. Rendering representation is drawn randomly per protein from cartoon (secondary-structure ribbons), sticks (backbone bonds), or molecular surface; coloring is either N→C rainbow (blue at the N-terminus through red at the C-terminus) or one color per chain.

— Local backbone conformation —

DSSP 8-state secondary structure assigns each residue one of H (α-helix), G (3₁₀-helix), I (π-helix), E (extended β-strand), B (isolated β-bridge), T (hydrogen-bonded turn), S (bend), or '-' (coil). The assignment is computed from backbone hydrogen-bond geometry via the Kabsch–Sander algorithm.

P-SEA three-state annotation labels each residue as helix, strand, or coil based purely on the geometry of the Cα trace. It serves as a fallback when the full backbone (and thus DSSP) is unavailable.

The φ/ψ torsion pair specifies the backbone conformation at each residue. φ rotates about the N–Cα bond, ψ about the Cα–C bond. Steric clashes forbid most of the (φ, ψ) plane — the allowed regions (α-helix basin, β-sheet basin, left-handed helix) are the Ramachandran-allowed regions.

— Global shape and packing —

The geometric summary reports three shape descriptors. Rg (radius of gyration) measures how spread out the Cα atoms are about their centre of mass; compact globular proteins have small Rg, elongated or unfolded ones large. Cα contacts (<8 Å, |i−j|>4) count long-range residue pairs in spatial proximity — high for tightly packed folds, near zero for rods or random coil. The bounding-box extents give the protein's footprint along x, y, z in Å.

Accessible surface area quantifies burial. A residue with SASA near zero is packed into the hydrophobic core; one with SASA >100 Å² sits on the surface. Computed here via the Shrake–Rupley numerical algorithm with a 1.4 Å probe.

Plot images: a contact map (which residues are close in 3D, as an N×N binary image), a Ramachandran scatter (backbone torsion angles, revealing secondary-structure composition at a glance), and — for AlphaFold structures — a PAE heatmap (pairwise prediction confidence).

— Structural neighborhood —

The Foldseek 3Di string encodes local tertiary geometry as a 20-letter alphabet — one character per residue — derived from the relative positions of nearby Cα atoms. Unlike the amino-acid sequence, 3Di is a direct function of the 3D structure, so two proteins with the same fold have similar 3Di strings even at low sequence identity.

Nearest PDB neighbors are the top structural matches found by Foldseek when searching this structure against the entire Protein Data Bank. Each hit reports a TM-score (0 to 1; >0.5 almost always implies the same fold) and an E-value. These are *structural* homologs — they may share no detectable sequence similarity.

— Confidence and disorder —

For AlphaFold models, the B-factor field carries pLDDT — the model's own estimate of local accuracy on a 0–100 scale. Regions with pLDDT<50 should be treated as essentially unmodeled; they often correspond to intrinsically disordered segments.

B-factor (Debye–Waller factor) reflects atomic displacement in the crystal lattice. It is an experimental observable (units Å²), not a prediction; low values mean the atom is pinned down, high values mean it moves or is heterogeneous across the crystal.

Predicted aligned error is AlphaFold's pairwise confidence. Unlike pLDDT (per-residue), PAE is per-residue-pair and captures whether two parts of the structure are correctly placed relative to each other. Units are ångströms of expected positional error.